Protein AF-Q95MA4-F1 (afdb_monomer_lite)

Radius of gyration: 12.28 Å; chains: 1; bounding box: 24×15×35 Å

Sequence (34 aa):
GQRHSKAKTDVVASTLYDILASGANVNMYMFIGG

Structure (mmCIF, N/CA/C/O backbone):
data_AF-Q95MA4-F1
#
_entry.id   AF-Q95MA4-F1
#
loop_
_atom_site.group_PDB
_atom_site.id
_atom_site.type_symbol
_atom_site.label_atom_id
_atom_site.label_alt_id
_atom_site.label_comp_id
_atom_site.label_asym_id
_atom_site.label_entity_id
_atom_site.label_seq_id
_atom_site.pdbx_PDB_ins_code
_atom_site.Cartn_x
_atom_site.Cartn_y
_atom_site.Cartn_z
_atom_site.occupancy
_atom_site.B_iso_or_equiv
_atom_site.auth_seq_id
_atom_site.auth_comp_id
_atom_site.auth_asym_id
_atom_site.auth_atom_id
_atom_site.pdbx_PDB_model_num
ATOM 1 N N . GLY A 1 1 ? 14.083 -13.664 -24.580 1.00 83.62 1 GLY A N 1
ATOM 2 C CA . GLY A 1 1 ? 13.657 -12.399 -23.959 1.00 83.62 1 GLY A CA 1
ATOM 3 C C . GLY A 1 1 ? 12.226 -12.548 -23.515 1.00 83.62 1 GLY A C 1
ATOM 4 O O . GLY A 1 1 ? 11.370 -12.734 -24.366 1.00 83.62 1 GLY A O 1
ATOM 5 N N . GLN A 1 2 ? 11.984 -12.571 -22.208 1.00 91.38 2 GLN A N 1
ATOM 6 C CA . GLN A 1 2 ? 10.623 -12.605 -21.676 1.00 91.38 2 GLN A CA 1
ATOM 7 C C . GLN A 1 2 ? 10.032 -11.195 -21.669 1.00 91.38 2 GLN A C 1
ATOM 9 O O . GLN A 1 2 ? 10.760 -10.200 -21.717 1.00 91.38 2 GLN A O 1
ATOM 14 N N . ARG A 1 3 ? 8.703 -11.111 -21.630 1.00 95.31 3 ARG A N 1
ATOM 15 C CA . ARG A 1 3 ? 8.002 -9.831 -21.534 1.00 95.31 3 ARG A CA 1
ATOM 16 C C . ARG A 1 3 ? 8.362 -9.137 -20.218 1.00 95.31 3 ARG A C 1
ATOM 18 O O . ARG A 1 3 ? 8.434 -9.779 -19.177 1.00 95.31 3 ARG A O 1
ATOM 25 N N . HIS A 1 4 ? 8.544 -7.822 -20.275 1.00 95.19 4 HIS A N 1
ATOM 26 C CA . HIS A 1 4 ? 8.809 -7.009 -19.094 1.00 95.19 4 HIS A CA 1
ATOM 27 C C . HIS A 1 4 ? 7.638 -7.058 -18.101 1.00 95.19 4 HIS A C 1
ATOM 29 O O . HIS A 1 4 ? 6.484 -6.816 -18.478 1.00 95.19 4 HIS A O 1
ATOM 35 N N . SER A 1 5 ? 7.953 -7.349 -16.841 1.00 96.12 5 SER A N 1
ATOM 36 C CA . SER A 1 5 ? 6.987 -7.437 -15.748 1.00 96.12 5 SER A CA 1
ATOM 37 C C . SER A 1 5 ? 6.496 -6.055 -15.333 1.00 96.12 5 SER A C 1
ATOM 39 O O . SER A 1 5 ? 7.280 -5.119 -15.215 1.00 96.12 5 SER A O 1
ATOM 41 N N . LYS A 1 6 ? 5.191 -5.926 -15.089 1.00 96.00 6 LYS A N 1
ATOM 42 C CA . LYS A 1 6 ? 4.566 -4.701 -14.581 1.00 96.00 6 LYS A CA 1
ATOM 43 C C . LYS A 1 6 ? 3.526 -5.061 -13.530 1.00 96.00 6 LYS A C 1
ATOM 45 O O . LYS A 1 6 ? 2.755 -5.996 -13.736 1.00 96.00 6 LYS A O 1
ATOM 50 N N . ALA A 1 7 ? 3.473 -4.283 -12.459 1.00 95.81 7 ALA A N 1
ATOM 51 C CA . ALA A 1 7 ? 2.320 -4.229 -11.571 1.00 95.81 7 ALA A CA 1
ATOM 52 C C . ALA A 1 7 ? 1.431 -3.054 -11.996 1.00 95.81 7 ALA A C 1
ATOM 54 O O . ALA A 1 7 ? 1.936 -2.041 -12.487 1.00 95.81 7 ALA A O 1
ATOM 55 N N . LYS A 1 8 ? 0.111 -3.187 -11.847 1.00 98.06 8 LYS A N 1
ATOM 56 C CA . LYS A 1 8 ? -0.794 -2.069 -12.122 1.00 98.06 8 LYS A CA 1
ATOM 57 C C . LYS A 1 8 ? -0.822 -1.112 -10.931 1.00 98.06 8 LYS A C 1
ATOM 59 O O . LYS A 1 8 ? -0.854 -1.552 -9.785 1.00 98.06 8 LYS A O 1
ATOM 64 N N . THR A 1 9 ? -0.820 0.186 -11.212 1.00 97.94 9 THR A N 1
ATOM 65 C CA . THR A 1 9 ? -0.763 1.238 -10.189 1.00 97.94 9 THR A CA 1
ATOM 66 C C . THR A 1 9 ? -1.960 1.213 -9.243 1.00 97.94 9 THR A C 1
ATOM 68 O O . THR A 1 9 ? -1.782 1.378 -8.042 1.00 97.94 9 THR A O 1
ATOM 71 N N . ASP A 1 10 ? -3.161 0.977 -9.772 1.00 98.19 10 ASP A N 1
ATOM 72 C CA . ASP A 1 10 ? -4.405 0.879 -9.003 1.00 98.19 10 ASP A CA 1
ATOM 73 C C . ASP A 1 10 ? -4.350 -0.255 -7.974 1.00 98.19 10 ASP A C 1
ATOM 75 O O . ASP A 1 10 ? -4.659 -0.033 -6.808 1.00 98.19 10 ASP A O 1
ATOM 79 N N . VAL A 1 11 ? -3.865 -1.430 -8.382 1.00 98.25 11 VAL A N 1
ATOM 80 C CA . VAL A 1 11 ? -3.705 -2.594 -7.498 1.00 98.25 11 VAL A CA 1
ATOM 81 C C . VAL A 1 11 ? -2.690 -2.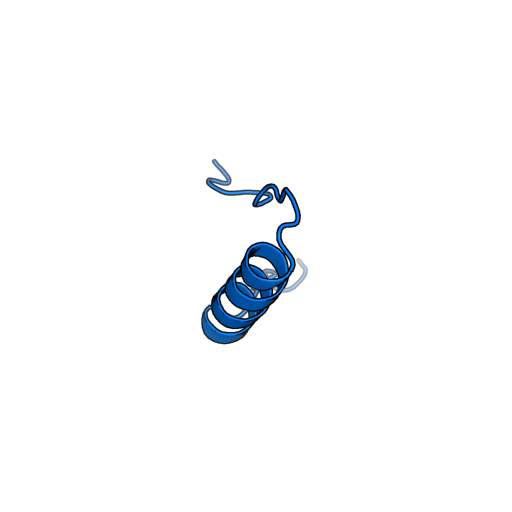309 -6.391 1.00 98.25 11 VAL A C 1
ATOM 83 O O . VAL A 1 11 ? -2.953 -2.591 -5.227 1.00 98.25 11 VAL A O 1
ATOM 86 N N . VAL A 1 12 ? -1.537 -1.720 -6.727 1.00 97.94 12 VAL A N 1
ATOM 87 C CA . VAL A 1 12 ? -0.518 -1.370 -5.722 1.00 97.94 12 VAL A CA 1
ATOM 88 C C . VAL A 1 12 ? -1.072 -0.360 -4.713 1.00 97.94 12 VAL A C 1
ATOM 90 O O . VAL A 1 12 ? -0.849 -0.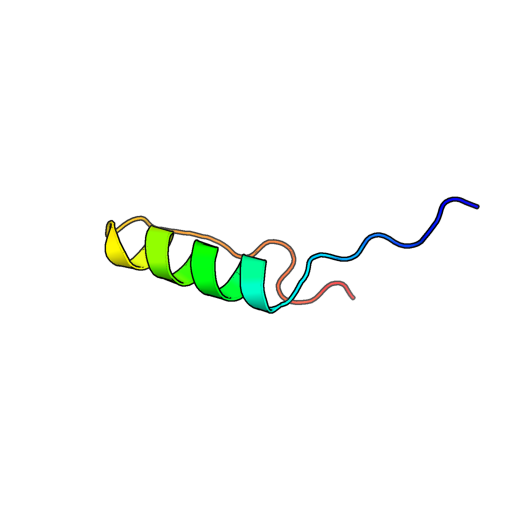515 -3.514 1.00 97.94 12 VAL A O 1
ATOM 93 N N . ALA A 1 13 ? -1.813 0.647 -5.181 1.00 98.44 13 ALA A N 1
ATOM 94 C CA . ALA A 1 13 ? -2.393 1.676 -4.326 1.00 98.44 13 ALA A CA 1
ATOM 95 C C . ALA A 1 13 ? -3.475 1.117 -3.391 1.00 98.44 13 ALA A C 1
ATOM 97 O O . ALA A 1 13 ? -3.432 1.393 -2.192 1.00 98.44 13 ALA A O 1
ATOM 98 N N . SER A 1 14 ? -4.407 0.305 -3.907 1.00 98.50 14 SER A N 1
ATOM 99 C CA . SER A 1 14 ? -5.457 -0.304 -3.082 1.00 98.50 14 SER A CA 1
ATOM 100 C C . SER A 1 14 ? -4.868 -1.248 -2.036 1.00 98.50 14 SER A C 1
ATOM 102 O O . SER A 1 14 ? -5.212 -1.164 -0.864 1.00 98.50 14 SER A O 1
ATOM 104 N N . THR A 1 15 ? -3.905 -2.089 -2.423 1.00 98.25 15 THR A N 1
ATOM 105 C CA . THR A 1 15 ? -3.263 -3.021 -1.489 1.00 98.25 15 THR A CA 1
ATOM 106 C C . THR A 1 15 ? -2.452 -2.297 -0.417 1.00 98.25 15 THR A C 1
ATOM 108 O O . THR A 1 15 ? -2.496 -2.688 0.746 1.00 98.25 15 THR A O 1
ATOM 111 N N . LEU A 1 16 ? -1.729 -1.231 -0.773 1.00 98.31 16 LEU A N 1
ATOM 112 C CA . LEU A 1 16 ? -0.998 -0.438 0.214 1.00 98.31 16 LEU A CA 1
ATOM 113 C C . LEU A 1 16 ? -1.953 0.217 1.220 1.00 98.31 16 LEU A C 1
ATOM 115 O O . LEU A 1 16 ? -1.665 0.217 2.416 1.00 98.31 16 LEU A O 1
ATOM 119 N N . TYR A 1 17 ? -3.086 0.739 0.744 1.00 98.56 17 TYR A N 1
ATOM 120 C CA . TYR A 1 17 ? -4.120 1.303 1.606 1.00 98.56 17 TYR A CA 1
ATOM 121 C C . TYR A 1 17 ? -4.643 0.268 2.608 1.00 98.56 17 TYR A C 1
ATOM 123 O O . TYR A 1 17 ? -4.644 0.544 3.805 1.00 98.56 17 TYR A O 1
ATOM 131 N N . ASP A 1 18 ? -4.997 -0.933 2.148 1.00 98.56 18 ASP A N 1
ATOM 132 C CA . ASP A 1 18 ? -5.537 -1.992 3.008 1.00 98.56 18 ASP A CA 1
ATOM 133 C C . ASP A 1 18 ? -4.533 -2.444 4.084 1.00 98.56 18 ASP A C 1
ATOM 135 O O . ASP A 1 18 ? -4.895 -2.613 5.250 1.00 98.56 18 ASP A O 1
ATOM 139 N N . ILE A 1 19 ? -3.253 -2.589 3.719 1.00 98.44 19 ILE A N 1
ATOM 140 C CA . ILE A 1 19 ? -2.188 -2.998 4.651 1.00 98.44 19 ILE A CA 1
ATOM 141 C C . ILE A 1 19 ? -1.939 -1.920 5.716 1.00 98.44 19 ILE A C 1
ATOM 143 O O . ILE A 1 19 ? -1.773 -2.227 6.898 1.00 98.44 19 ILE A O 1
ATOM 147 N N . LEU A 1 20 ? -1.931 -0.645 5.324 1.00 98.31 20 LEU A N 1
ATOM 148 C CA . LEU A 1 20 ? -1.769 0.452 6.278 1.00 98.31 20 LEU A CA 1
ATOM 149 C C . LEU A 1 20 ? -3.009 0.614 7.166 1.00 98.31 20 LEU A C 1
ATOM 151 O O . LEU 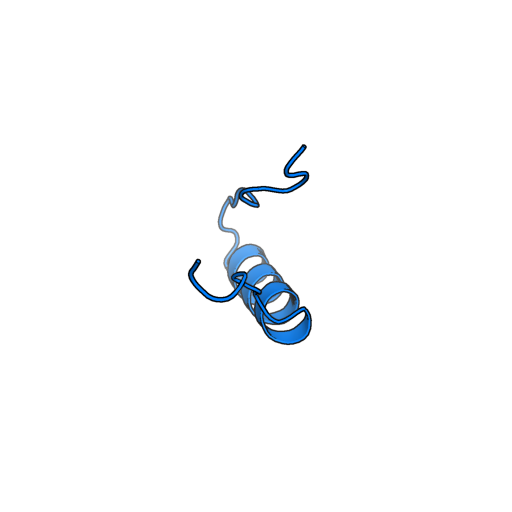A 1 20 ? -2.873 0.862 8.364 1.00 98.31 20 LEU A O 1
ATOM 155 N N . ALA A 1 21 ? -4.211 0.422 6.615 1.00 98.44 21 ALA A N 1
ATOM 156 C CA . ALA A 1 21 ? -5.466 0.470 7.362 1.00 98.44 21 ALA A CA 1
ATOM 157 C C . ALA A 1 21 ? -5.555 -0.628 8.434 1.00 98.44 21 ALA A C 1
ATOM 159 O O . ALA A 1 21 ? -6.172 -0.414 9.477 1.00 98.44 21 ALA A O 1
ATOM 160 N N . SER A 1 22 ? -4.895 -1.774 8.232 1.00 98.31 22 SER A N 1
ATOM 161 C CA . SER A 1 22 ? -4.792 -2.823 9.252 1.00 98.31 22 SER A CA 1
ATOM 162 C C . SER A 1 22 ? -3.744 -2.531 10.338 1.00 98.31 22 SER A C 1
AT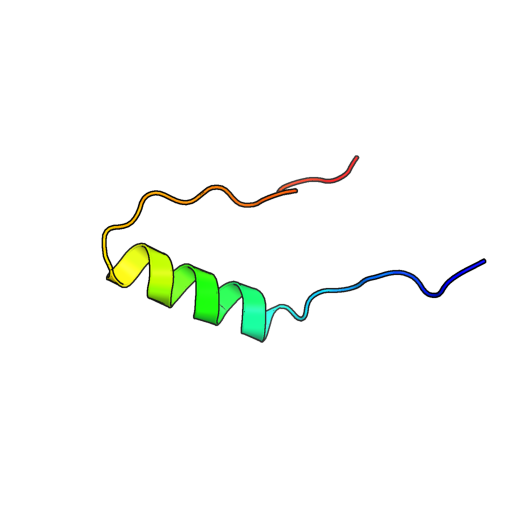OM 164 O O . SER A 1 22 ? -3.516 -3.379 11.200 1.00 98.31 22 SER A O 1
ATOM 166 N N . GLY A 1 23 ? -3.060 -1.382 10.288 1.00 97.94 23 GLY A N 1
ATOM 167 C CA . GLY A 1 23 ? -1.986 -1.021 11.218 1.00 97.94 23 GLY A CA 1
ATOM 168 C C . GLY A 1 23 ? -0.704 -1.836 11.029 1.00 97.94 23 GLY A C 1
ATOM 169 O O . GLY A 1 23 ? 0.127 -1.890 11.936 1.00 97.94 23 GLY A O 1
ATOM 170 N N . ALA A 1 24 ? -0.543 -2.504 9.882 1.00 98.44 24 ALA A N 1
ATOM 171 C CA . ALA A 1 24 ? 0.639 -3.302 9.608 1.00 98.44 24 ALA A CA 1
ATOM 172 C C . ALA A 1 24 ? 1.799 -2.424 9.122 1.00 98.44 24 ALA A C 1
ATOM 174 O O . ALA A 1 24 ? 1.624 -1.468 8.366 1.00 98.44 24 ALA A O 1
ATOM 175 N N . ASN A 1 25 ? 3.013 -2.802 9.518 1.00 97.62 25 ASN A N 1
ATOM 176 C CA . ASN A 1 25 ? 4.225 -2.236 8.944 1.00 97.62 25 ASN A CA 1
ATOM 177 C C . ASN A 1 25 ? 4.510 -2.920 7.606 1.00 97.62 25 ASN A C 1
ATOM 179 O O . ASN A 1 25 ? 4.491 -4.148 7.513 1.00 97.62 25 ASN A O 1
ATOM 183 N N . VAL A 1 26 ? 4.808 -2.132 6.577 1.00 97.06 26 VAL A N 1
ATOM 184 C CA . VAL A 1 26 ? 5.020 -2.624 5.214 1.00 97.06 26 VAL A CA 1
ATOM 185 C C . VAL A 1 26 ? 6.192 -1.911 4.557 1.00 97.06 26 VAL A C 1
ATOM 187 O O . VAL A 1 26 ? 6.450 -0.740 4.823 1.00 97.06 26 VAL A O 1
ATOM 190 N N . ASN A 1 27 ? 6.904 -2.629 3.689 1.00 97.88 27 ASN A N 1
ATOM 191 C CA . ASN A 1 27 ? 7.971 -2.085 2.861 1.00 97.88 27 ASN A CA 1
ATOM 192 C C . ASN A 1 27 ? 7.629 -2.277 1.381 1.00 97.88 27 ASN A C 1
ATOM 194 O O . ASN A 1 27 ? 7.249 -3.372 0.964 1.00 97.88 27 ASN A O 1
ATOM 198 N N . MET A 1 28 ? 7.804 -1.229 0.579 1.00 97.38 28 MET A N 1
ATOM 199 C CA . MET A 1 28 ? 7.570 -1.286 -0.859 1.00 97.38 28 MET A CA 1
ATOM 200 C C . MET A 1 28 ? 8.844 -1.745 -1.569 1.00 97.38 28 MET A C 1
ATOM 202 O O . MET A 1 28 ? 9.836 -1.017 -1.617 1.00 97.38 28 MET A O 1
ATOM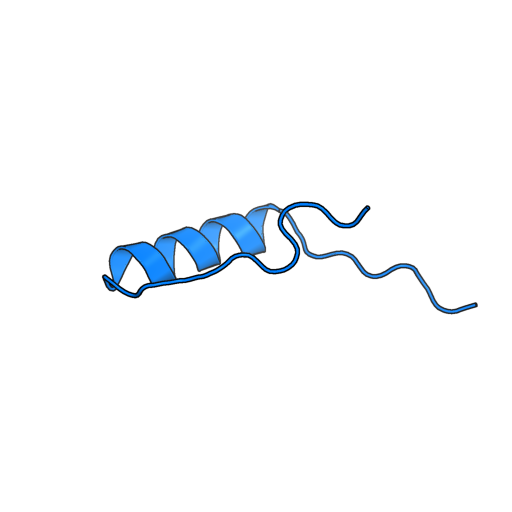 206 N N . TYR A 1 29 ? 8.819 -2.957 -2.128 1.00 96.00 29 TYR A N 1
ATOM 207 C CA . TYR A 1 29 ? 9.958 -3.513 -2.851 1.00 96.00 29 TYR A CA 1
ATOM 208 C C . TYR A 1 29 ? 9.663 -3.689 -4.353 1.00 96.00 29 TYR A C 1
ATOM 210 O O . TYR A 1 29 ? 8.731 -4.397 -4.718 1.00 96.00 29 TYR A O 1
ATOM 218 N N . MET A 1 30 ? 10.440 -3.113 -5.269 1.00 95.75 30 MET A N 1
ATOM 219 C CA . MET A 1 30 ? 11.417 -2.041 -5.045 1.00 95.75 30 MET A CA 1
ATOM 220 C C . MET A 1 30 ? 10.708 -0.683 -5.101 1.00 95.75 30 MET A C 1
ATOM 222 O O . MET A 1 30 ? 9.864 -0.480 -5.971 1.00 95.75 30 MET A O 1
ATOM 226 N N . PHE A 1 31 ? 11.049 0.252 -4.210 1.00 95.44 31 PHE A N 1
ATOM 227 C CA . PHE A 1 31 ? 10.549 1.628 -4.318 1.00 95.44 31 PHE A CA 1
ATOM 228 C C . PHE A 1 31 ? 11.188 2.360 -5.513 1.00 95.44 31 PHE A C 1
ATOM 230 O O . PHE A 1 31 ? 10.499 3.048 -6.260 1.00 95.44 31 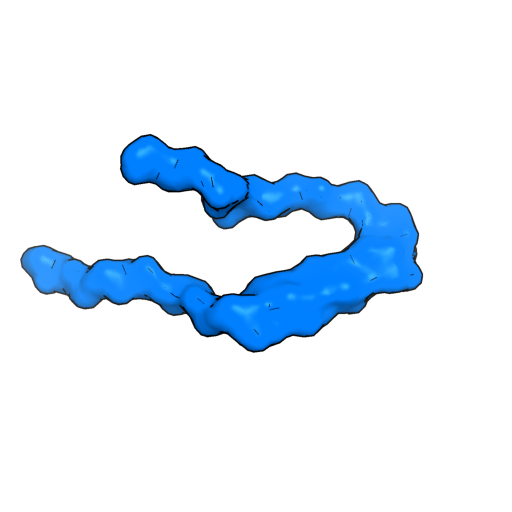PHE A O 1
ATOM 237 N N . ILE A 1 32 ? 12.492 2.151 -5.742 1.00 96.06 32 ILE A N 1
ATOM 238 C CA . ILE A 1 32 ? 13.249 2.634 -6.909 1.00 96.06 32 ILE A CA 1
ATOM 239 C C . ILE A 1 32 ? 14.194 1.518 -7.362 1.00 96.06 32 ILE A C 1
ATOM 241 O O . ILE A 1 32 ? 15.019 1.095 -6.564 1.00 96.06 32 ILE A O 1
ATOM 245 N N . GLY A 1 33 ? 14.062 1.070 -8.619 1.00 94.00 33 GLY A N 1
ATOM 246 C CA . GLY A 1 33 ? 14.742 -0.097 -9.215 1.00 94.00 33 GLY A CA 1
ATOM 247 C C . GLY A 1 33 ? 16.250 0.029 -9.475 1.00 94.00 33 GLY A C 1
ATOM 248 O O . GLY A 1 33 ? 16.956 -0.981 -9.460 1.00 94.00 33 GLY A O 1
ATOM 249 N N . GLY A 1 34 ? 16.710 1.259 -9.728 1.00 92.12 34 GLY A N 1
ATOM 250 C CA . GLY A 1 34 ? 17.936 1.516 -10.494 1.00 92.12 34 GLY A CA 1
ATOM 251 C C . GLY A 1 34 ? 17.673 1.643 -11.990 1.00 92.12 34 GLY A C 1
ATOM 252 O O . GLY A 1 34 ? 16.708 1.013 -12.483 1.00 92.12 34 GLY A O 1
#

Organism: Equus caballus (NCBI:txid9796)

Secondary structure (DSSP, 8-state):
-PPPP---HHHHHHHHHHHHHTT-----TTSS--

Foldseek 3Di:
DDDDDDDDPVVVVVVVVVCVVVVHDDDDVPPDDD

pLDDT: mean 96.58, std 2.88, range [83.62, 98.56]